Protein AF-A0AAW4YDB4-F1 (afdb_monomer_lite)

Radius of gyration: 16.32 Å; chains: 1; bounding box: 36×31×40 Å

InterPro domains:
  IPR029055 Nucleophile aminohydrolases, N-terminal [SSF56235] (2-98)
  IPR051792 Gamma-glutamyltransferase, bacteria [PTHR43199] (1-100)

Structure (mmCIF, N/CA/C/O backbone):
data_AF-A0AAW4YDB4-F1
#
_entry.id   AF-A0AAW4YDB4-F1
#
loop_
_atom_site.group_PDB
_atom_site.id
_atom_site.type_symbol
_atom_site.label_atom_id
_atom_site.label_alt_id
_atom_site.label_comp_id
_atom_site.label_asym_id
_atom_site.label_entity_id
_atom_site.label_seq_id
_atom_site.pdbx_PDB_ins_code
_atom_site.Cartn_x
_atom_site.Cartn_y
_atom_site.Cartn_z
_atom_site.occupancy
_atom_site.B_iso_or_equiv
_atom_site.auth_seq_id
_atom_site.auth_comp_id
_atom_site.auth_asym_id
_atom_site.auth_atom_id
_atom_site.pdbx_PDB_model_num
ATOM 1 N N . GLU A 1 1 ? -9.468 -8.829 -8.697 1.00 85.88 1 GLU A N 1
ATOM 2 C CA . GLU A 1 1 ? -8.958 -9.645 -9.817 1.00 85.88 1 GLU A CA 1
ATOM 3 C C . GLU A 1 1 ? -7.585 -9.147 -10.251 1.00 85.88 1 GLU A C 1
ATOM 5 O O . GLU A 1 1 ? -6.623 -9.786 -9.853 1.00 85.88 1 GLU A O 1
ATOM 10 N N . LEU A 1 2 ? -7.446 -7.945 -10.833 1.00 94.81 2 LEU A N 1
ATOM 11 C CA . LEU A 1 2 ? -6.147 -7.384 -11.279 1.00 94.81 2 LEU A CA 1
ATOM 12 C C . LEU A 1 2 ? -4.981 -7.453 -10.274 1.00 94.81 2 LEU A C 1
ATOM 14 O O . LEU A 1 2 ? -3.857 -7.713 -10.670 1.00 94.81 2 LEU A O 1
ATOM 18 N N . ALA A 1 3 ? -5.204 -7.231 -8.975 1.00 95.75 3 ALA A N 1
ATOM 19 C CA . ALA A 1 3 ? -4.118 -7.332 -7.991 1.00 95.75 3 ALA A CA 1
ATOM 20 C C . ALA A 1 3 ? -3.592 -8.773 -7.815 1.00 95.75 3 ALA A C 1
ATOM 22 O O . ALA A 1 3 ? -2.424 -8.958 -7.496 1.00 95.75 3 ALA A O 1
ATOM 23 N N . ILE A 1 4 ? -4.445 -9.785 -8.004 1.00 96.69 4 ILE A N 1
ATOM 24 C CA . ILE A 1 4 ? -4.101 -11.208 -7.844 1.00 96.69 4 ILE A CA 1
ATOM 25 C C . ILE A 1 4 ? -3.611 -11.791 -9.172 1.00 96.69 4 ILE A C 1
ATOM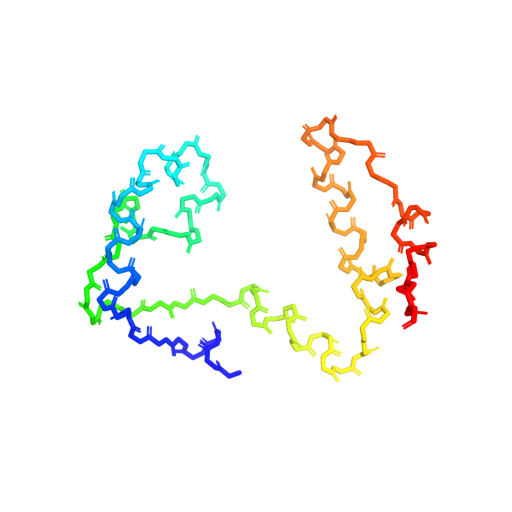 27 O O . ILE A 1 4 ? -2.607 -12.490 -9.198 1.00 96.69 4 ILE A O 1
ATOM 31 N N . GLU A 1 5 ? -4.316 -11.500 -10.262 1.00 96.75 5 GLU A N 1
ATOM 32 C CA . GLU A 1 5 ? -3.979 -11.975 -11.614 1.00 96.75 5 GLU A CA 1
ATOM 33 C C . GLU A 1 5 ? -2.775 -11.227 -12.200 1.00 96.75 5 GLU A C 1
ATOM 35 O O . GLU A 1 5 ? -2.010 -11.756 -13.007 1.00 96.75 5 GLU A O 1
ATOM 40 N N . GLY A 1 6 ? -2.577 -10.003 -11.728 1.00 96.75 6 GLY A N 1
ATOM 41 C CA . GLY A 1 6 ? -1.555 -9.086 -12.175 1.00 96.75 6 GLY A CA 1
ATOM 42 C C . GLY A 1 6 ? -1.963 -8.264 -13.389 1.00 96.75 6 GLY A C 1
ATOM 43 O O . GLY A 1 6 ? -3.048 -8.409 -13.954 1.00 96.75 6 GLY A O 1
ATOM 44 N N . HIS A 1 7 ? -1.083 -7.342 -13.757 1.00 97.06 7 HIS A N 1
ATOM 45 C CA . HIS A 1 7 ? -1.240 -6.498 -14.931 1.00 97.06 7 HIS A CA 1
ATOM 46 C C . HIS A 1 7 ? 0.121 -6.047 -15.458 1.00 97.06 7 HIS A C 1
ATOM 48 O O . HIS A 1 7 ? 1.094 -5.967 -14.707 1.00 97.06 7 HIS A O 1
ATOM 54 N N . ALA A 1 8 ? 0.168 -5.681 -16.737 1.00 97.81 8 ALA A N 1
ATOM 55 C CA . ALA A 1 8 ? 1.341 -5.053 -17.326 1.00 97.81 8 ALA A CA 1
ATOM 56 C C . ALA A 1 8 ? 1.617 -3.682 -16.684 1.00 97.81 8 ALA A C 1
ATOM 58 O O . ALA A 1 8 ? 0.702 -2.894 -16.402 1.00 97.81 8 ALA A O 1
ATOM 59 N N . ALA A 1 9 ? 2.890 -3.386 -16.457 1.00 97.75 9 ALA A N 1
ATOM 60 C CA . ALA A 1 9 ? 3.372 -2.054 -16.153 1.00 97.75 9 ALA A CA 1
ATOM 61 C C . ALA A 1 9 ? 3.218 -1.158 -17.390 1.00 97.75 9 ALA A C 1
ATOM 63 O O . ALA A 1 9 ? 3.580 -1.538 -18.499 1.00 97.75 9 ALA A O 1
ATOM 64 N N . ASN A 1 10 ? 2.687 0.049 -17.198 1.00 97.75 10 ASN A N 1
ATOM 65 C CA . ASN A 1 10 ? 2.601 1.051 -18.258 1.00 97.75 10 ASN A CA 1
ATOM 66 C C . ASN A 1 10 ? 3.737 2.080 -18.139 1.00 97.75 10 ASN A C 1
ATOM 68 O O . ASN A 1 10 ? 4.470 2.109 -17.143 1.00 97.75 10 ASN A O 1
ATOM 72 N N . TRP A 1 11 ? 3.822 2.982 -19.120 1.00 98.12 11 TRP A N 1
ATOM 73 C CA . TRP A 1 11 ? 4.820 4.057 -19.164 1.00 98.12 11 TRP A CA 1
ATOM 74 C C . TRP A 1 11 ? 4.921 4.872 -17.867 1.00 98.12 11 TRP A C 1
ATOM 76 O O . TRP A 1 11 ? 6.003 5.323 -17.482 1.00 98.12 11 TRP A O 1
ATOM 86 N N . ALA A 1 12 ? 3.800 5.082 -17.166 1.00 98.00 12 ALA A N 1
ATOM 87 C CA . ALA A 1 12 ? 3.785 5.856 -15.933 1.00 98.00 12 ALA A CA 1
ATOM 88 C C . ALA A 1 12 ? 4.418 5.056 -14.790 1.00 98.00 12 ALA A C 1
ATOM 90 O O . ALA A 1 12 ? 5.240 5.598 -14.047 1.00 98.00 12 ALA A O 1
ATOM 91 N N . THR A 1 13 ? 4.092 3.767 -14.674 1.00 97.75 13 THR A N 1
ATOM 92 C CA . THR A 1 13 ? 4.706 2.861 -13.698 1.00 97.75 13 THR A CA 1
ATOM 93 C C . THR A 1 13 ? 6.217 2.775 -13.890 1.00 97.75 13 THR A C 1
ATOM 95 O O . THR A 1 13 ? 6.955 2.917 -12.910 1.00 97.75 13 THR A O 1
ATOM 98 N N . GLU A 1 14 ? 6.699 2.634 -15.131 1.00 98.12 14 GLU A N 1
ATOM 99 C CA . GLU A 1 14 ? 8.140 2.680 -15.407 1.00 98.12 14 GLU A CA 1
ATOM 100 C C . GLU A 1 14 ? 8.736 4.020 -14.968 1.00 98.12 14 GLU A C 1
ATOM 102 O O . GLU A 1 14 ? 9.667 4.070 -14.157 1.00 98.12 14 GLU A O 1
ATOM 107 N N . LYS A 1 15 ? 8.168 5.129 -15.457 1.00 98.38 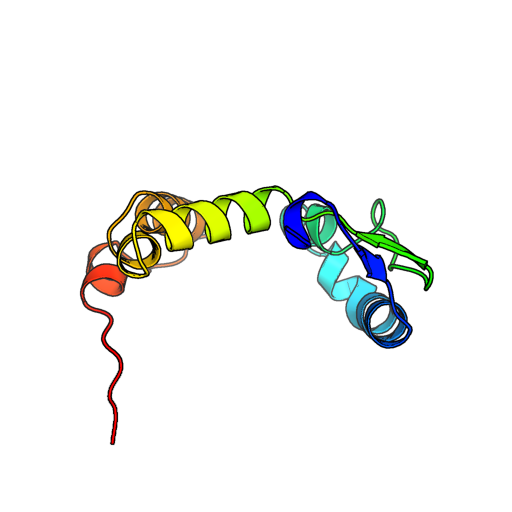15 LYS A N 1
ATOM 108 C CA . LYS A 1 15 ? 8.677 6.473 -15.174 1.00 98.38 15 LYS A CA 1
ATOM 109 C C . LYS A 1 15 ? 8.804 6.728 -13.672 1.00 98.38 15 LYS A C 1
ATOM 111 O O . LYS A 1 15 ? 9.856 7.190 -13.222 1.00 98.38 15 LYS A O 1
ATOM 116 N N . TYR A 1 16 ? 7.758 6.451 -12.895 1.00 97.94 16 TYR A N 1
ATOM 117 C CA . TYR A 1 16 ? 7.739 6.762 -11.466 1.00 97.94 16 TYR A CA 1
ATOM 118 C C . TYR A 1 16 ? 8.544 5.770 -10.628 1.00 97.94 16 TYR A C 1
ATOM 120 O O . TYR A 1 16 ? 9.226 6.206 -9.699 1.00 97.94 16 TYR A O 1
ATOM 128 N N . SER A 1 17 ? 8.539 4.474 -10.955 1.00 97.50 17 SER A N 1
ATOM 129 C CA . SER A 1 17 ? 9.379 3.501 -10.241 1.00 97.50 17 SER A CA 1
ATOM 130 C C . SER A 1 17 ? 10.869 3.781 -10.457 1.00 97.50 17 SER A C 1
ATOM 132 O O . SER A 1 17 ? 11.640 3.718 -9.500 1.00 97.50 17 SER A O 1
ATOM 134 N N . ARG A 1 18 ? 11.266 4.216 -11.665 1.00 98.25 18 ARG A N 1
ATOM 135 C CA . ARG A 1 18 ? 12.635 4.660 -11.964 1.00 98.25 18 ARG A CA 1
ATOM 136 C C . ARG A 1 18 ? 13.004 5.930 -11.204 1.00 98.25 18 ARG A C 1
ATOM 138 O O . ARG A 1 18 ? 14.045 5.979 -10.556 1.00 98.25 18 ARG A O 1
ATOM 145 N N . GLN A 1 19 ? 12.151 6.956 -11.244 1.00 98.38 19 GLN A N 1
ATOM 146 C CA . GLN A 1 19 ? 12.403 8.225 -10.546 1.00 98.38 19 GLN A CA 1
ATOM 147 C C . GLN A 1 19 ? 12.489 8.062 -9.024 1.00 98.38 19 GLN A C 1
ATOM 149 O O . GLN A 1 19 ? 13.272 8.747 -8.373 1.00 98.38 19 GLN A O 1
ATOM 154 N N . GLN A 1 20 ? 11.683 7.168 -8.450 1.00 97.62 20 GLN A N 1
ATOM 155 C CA . GLN A 1 20 ? 11.609 6.942 -7.006 1.00 97.62 20 GLN A CA 1
ATOM 156 C C . GLN A 1 20 ? 12.482 5.775 -6.538 1.00 97.62 20 GLN A C 1
ATOM 158 O O . GLN A 1 20 ? 12.414 5.416 -5.363 1.00 97.62 20 GLN A O 1
ATOM 163 N N . HIS A 1 21 ? 13.304 5.196 -7.417 1.00 97.81 21 HIS A N 1
ATOM 164 C CA . HIS A 1 21 ? 13.980 3.926 -7.174 1.00 97.81 21 HIS A CA 1
ATOM 165 C C . HIS A 1 21 ? 14.770 3.908 -5.861 1.00 97.81 21 HIS A C 1
ATOM 167 O O . HIS A 1 21 ? 14.539 3.045 -5.021 1.00 97.81 21 HIS A O 1
ATOM 173 N N . ALA A 1 22 ? 15.598 4.931 -5.621 1.00 97.38 22 ALA A N 1
ATOM 174 C CA . ALA A 1 22 ? 16.381 5.060 -4.389 1.00 97.38 22 ALA A CA 1
ATOM 175 C C . ALA A 1 22 ? 15.519 5.119 -3.111 1.00 97.38 22 ALA A C 1
ATOM 177 O O . ALA A 1 22 ? 15.947 4.684 -2.045 1.00 97.38 22 ALA A O 1
ATOM 178 N N . ARG A 1 23 ? 14.296 5.659 -3.196 1.00 97.12 23 ARG A N 1
ATOM 179 C CA . ARG A 1 23 ? 13.351 5.688 -2.071 1.00 97.12 23 ARG A CA 1
ATOM 180 C C . ARG A 1 23 ? 12.667 4.336 -1.890 1.00 97.12 23 ARG A C 1
ATOM 182 O O . ARG A 1 23 ? 12.486 3.904 -0.756 1.00 97.12 23 ARG A O 1
ATOM 189 N N . LEU A 1 24 ? 12.290 3.686 -2.991 1.00 97.19 24 LEU A N 1
ATOM 190 C CA . LEU A 1 24 ? 11.601 2.395 -2.981 1.00 97.19 24 LEU A CA 1
ATOM 191 C C . LEU A 1 24 ? 12.505 1.255 -2.495 1.00 97.19 24 LEU A C 1
ATOM 193 O O . LEU A 1 24 ? 12.015 0.350 -1.830 1.00 97.19 24 LEU A O 1
ATOM 197 N N . THR A 1 25 ? 13.815 1.325 -2.746 1.00 97.38 25 THR A N 1
ATOM 198 C CA . THR A 1 25 ? 14.794 0.322 -2.288 1.00 97.38 25 THR A CA 1
ATOM 199 C C . THR A 1 25 ? 15.342 0.577 -0.884 1.00 97.38 25 THR A C 1
ATOM 201 O O . THR A 1 25 ? 16.102 -0.235 -0.364 1.00 97.38 25 THR A O 1
ATOM 204 N N . LYS A 1 26 ? 14.938 1.675 -0.228 1.00 96.69 26 LYS A N 1
ATOM 205 C CA . LYS A 1 26 ? 15.415 2.033 1.117 1.00 96.69 26 LYS A CA 1
ATOM 206 C C . LYS A 1 26 ? 15.017 1.010 2.187 1.00 96.69 26 LYS A C 1
ATOM 208 O O . LYS A 1 26 ? 15.771 0.799 3.134 1.00 96.69 26 LYS A O 1
ATOM 213 N N . TYR A 1 27 ? 13.834 0.410 2.062 1.00 94.56 27 TYR A N 1
ATOM 214 C CA . TYR A 1 27 ? 13.299 -0.560 3.017 1.00 94.56 27 TYR A CA 1
ATOM 215 C C . TYR A 1 27 ? 12.937 -1.857 2.296 1.00 94.56 27 TYR A C 1
ATOM 217 O O . TYR A 1 27 ? 12.297 -1.816 1.246 1.00 94.56 27 TYR A O 1
ATOM 225 N N . HIS A 1 28 ? 13.301 -2.999 2.885 1.00 94.06 28 HIS A N 1
ATOM 226 C CA . HIS A 1 28 ? 13.093 -4.320 2.283 1.00 94.06 28 HIS A CA 1
ATOM 227 C C . HIS A 1 28 ? 11.623 -4.582 1.919 1.00 94.06 28 HIS A C 1
ATOM 229 O O . HIS A 1 28 ? 11.333 -4.956 0.786 1.00 94.06 28 HIS A O 1
ATOM 235 N N . GLU A 1 29 ? 10.694 -4.309 2.842 1.00 93.25 29 GLU A N 1
ATOM 236 C CA . GLU A 1 29 ? 9.258 -4.528 2.611 1.00 93.25 29 GLU A CA 1
ATOM 237 C C . GLU A 1 29 ? 8.704 -3.651 1.478 1.00 93.25 29 GLU A C 1
ATOM 239 O O . GLU A 1 29 ? 7.871 -4.100 0.694 1.00 93.25 29 GLU A O 1
ATOM 244 N N . THR A 1 30 ? 9.196 -2.415 1.333 1.00 95.00 30 THR A N 1
ATOM 245 C CA . THR A 1 30 ? 8.822 -1.548 0.205 1.00 95.00 30 THR A CA 1
ATOM 246 C C . THR A 1 30 ? 9.390 -2.082 -1.107 1.00 95.00 30 THR A C 1
ATOM 248 O O . THR A 1 30 ? 8.660 -2.176 -2.093 1.00 95.00 30 THR A O 1
ATOM 251 N N . ALA A 1 31 ? 10.670 -2.463 -1.123 1.00 96.69 31 ALA A N 1
ATOM 252 C CA . ALA A 1 31 ? 11.333 -2.963 -2.320 1.00 96.69 31 ALA A CA 1
ATOM 253 C C . ALA A 1 31 ? 10.634 -4.220 -2.850 1.00 96.69 31 ALA A C 1
ATOM 255 O O . ALA A 1 31 ? 10.303 -4.293 -4.030 1.00 96.69 31 ALA A O 1
ATOM 256 N N . LYS A 1 32 ? 10.313 -5.160 -1.957 1.00 95.31 32 LYS A N 1
ATOM 257 C CA . LYS A 1 32 ? 9.621 -6.413 -2.277 1.00 95.31 32 LYS A CA 1
ATOM 258 C C . LYS A 1 32 ? 8.310 -6.216 -3.047 1.00 95.31 32 LYS A C 1
ATOM 260 O O . LYS A 1 32 ? 7.956 -7.066 -3.853 1.00 95.31 32 LYS A O 1
ATOM 265 N N . VAL A 1 33 ? 7.586 -5.126 -2.787 1.00 94.56 33 VAL A N 1
ATOM 266 C CA . VAL A 1 33 ? 6.276 -4.858 -3.407 1.00 94.56 33 VAL A CA 1
ATOM 267 C C . VAL A 1 33 ? 6.390 -3.950 -4.633 1.00 94.56 33 VAL A C 1
ATOM 269 O O . VAL A 1 33 ? 5.664 -4.132 -5.605 1.00 94.56 33 VAL A O 1
ATOM 272 N N . PHE A 1 34 ? 7.282 -2.958 -4.600 1.00 95.62 34 PHE A N 1
ATOM 273 C CA . PHE A 1 34 ? 7.313 -1.878 -5.594 1.00 95.62 34 PHE A CA 1
ATOM 274 C C . PHE A 1 34 ? 8.497 -1.939 -6.565 1.00 95.62 34 PHE A C 1
ATOM 276 O O . PHE A 1 34 ? 8.722 -0.978 -7.304 1.00 95.62 34 PHE A O 1
ATOM 283 N N . THR A 1 35 ? 9.246 -3.040 -6.585 1.00 96.56 35 THR A N 1
ATOM 284 C CA . THR A 1 35 ? 10.375 -3.251 -7.501 1.00 96.56 35 THR A CA 1
ATOM 285 C C . THR A 1 35 ? 10.315 -4.630 -8.145 1.00 96.56 35 THR A C 1
ATOM 287 O O . THR A 1 35 ? 9.759 -5.566 -7.574 1.00 96.56 35 THR A O 1
ATOM 290 N N . ASN A 1 36 ? 10.938 -4.751 -9.312 1.00 95.56 36 ASN A N 1
ATOM 291 C CA . ASN A 1 36 ? 11.219 -6.018 -9.965 1.00 95.56 36 ASN A CA 1
ATOM 292 C C . ASN A 1 36 ? 12.588 -6.518 -9.482 1.00 95.56 36 ASN A C 1
ATOM 294 O O . ASN A 1 36 ? 13.613 -6.089 -10.002 1.00 95.56 36 ASN A O 1
ATOM 298 N N . GLU A 1 37 ? 12.630 -7.319 -8.415 1.00 93.06 37 GLU A N 1
ATOM 299 C CA . GLU A 1 37 ? 13.889 -7.825 -7.834 1.00 93.06 37 GLU A CA 1
ATOM 300 C C . GLU A 1 37 ? 14.917 -6.712 -7.515 1.00 93.06 37 GLU A C 1
ATOM 302 O O . GLU A 1 37 ? 16.097 -6.787 -7.861 1.00 93.06 37 GLU A O 1
ATOM 307 N N . ASN A 1 38 ? 14.475 -5.644 -6.840 1.00 95.56 38 ASN A N 1
ATOM 308 C CA . ASN A 1 38 ? 15.258 -4.425 -6.584 1.00 95.56 38 ASN A CA 1
ATOM 309 C C . ASN A 1 38 ? 15.642 -3.629 -7.840 1.00 95.56 38 ASN A C 1
ATOM 311 O O . ASN A 1 38 ? 16.517 -2.772 -7.755 1.00 95.56 38 ASN A O 1
ATOM 315 N N . GLN A 1 39 ? 15.000 -3.858 -8.984 1.00 97.19 39 GLN A N 1
ATOM 316 C CA . GLN A 1 39 ? 15.049 -2.986 -10.161 1.00 97.19 39 GLN A CA 1
ATOM 317 C C . GLN A 1 39 ? 13.739 -2.207 -10.307 1.00 97.19 39 GLN A C 1
ATOM 319 O O . GLN A 1 39 ? 12.691 -2.597 -9.797 1.00 97.19 39 GLN A O 1
ATOM 324 N N . TYR A 1 40 ? 13.778 -1.068 -10.992 1.00 97.50 40 TYR A N 1
ATOM 325 C CA . TYR A 1 40 ? 12.539 -0.386 -11.367 1.00 97.50 40 TYR A CA 1
ATOM 326 C C . TYR A 1 40 ? 11.761 -1.218 -12.401 1.00 97.50 40 TYR A C 1
ATOM 328 O O . TYR A 1 40 ? 12.353 -2.016 -13.129 1.00 97.50 40 TYR A O 1
ATOM 336 N N . TRP A 1 41 ? 10.445 -1.024 -12.457 1.00 98.00 41 TRP A N 1
ATOM 337 C CA . TRP A 1 41 ? 9.586 -1.683 -13.441 1.00 98.00 41 TRP A CA 1
ATOM 338 C C . TRP A 1 41 ? 9.852 -1.124 -14.832 1.00 98.00 41 TRP A C 1
ATOM 340 O O . TRP A 1 41 ? 9.974 0.089 -14.982 1.00 98.00 41 TRP A O 1
ATOM 350 N N . ARG A 1 42 ? 9.895 -1.977 -15.847 1.00 98.12 42 ARG A N 1
ATOM 351 C CA . ARG A 1 42 ? 9.862 -1.561 -17.253 1.00 98.12 42 ARG A CA 1
ATOM 352 C C . ARG A 1 42 ? 8.452 -1.692 -17.801 1.00 98.12 42 ARG A C 1
ATOM 354 O O . ARG A 1 42 ? 7.660 -2.454 -17.255 1.00 98.12 42 ARG A O 1
ATOM 361 N N . GLU A 1 43 ? 8.130 -0.947 -18.853 1.00 98.00 43 GLU A N 1
ATOM 362 C CA . GLU A 1 43 ? 6.895 -1.195 -19.603 1.00 98.00 43 GLU A CA 1
ATOM 363 C C . GLU A 1 43 ? 6.775 -2.680 -19.979 1.00 98.00 43 GLU A C 1
ATOM 365 O O . GLU A 1 43 ? 7.773 -3.344 -20.256 1.00 98.00 43 GLU A O 1
ATOM 370 N N . ASP A 1 44 ? 5.547 -3.193 -19.918 1.00 97.94 44 ASP A N 1
ATOM 371 C CA . ASP A 1 44 ? 5.177 -4.596 -20.136 1.00 97.94 44 ASP A CA 1
ATOM 372 C C . ASP A 1 44 ? 5.667 -5.612 -19.083 1.00 97.94 44 ASP A C 1
ATOM 374 O O . ASP A 1 44 ? 5.239 -6.769 -19.127 1.00 97.94 44 ASP A O 1
ATOM 378 N N . ASP A 1 45 ? 6.457 -5.208 -18.076 1.00 97.88 45 ASP A N 1
ATOM 379 C CA . ASP A 1 45 ? 6.718 -6.069 -16.912 1.00 97.88 45 ASP A CA 1
ATOM 380 C C . ASP A 1 45 ? 5.392 -6.449 -16.224 1.00 97.88 45 ASP A C 1
ATOM 382 O O . ASP A 1 45 ? 4.492 -5.619 -16.066 1.00 97.88 45 ASP A O 1
ATOM 386 N N . TRP A 1 46 ? 5.269 -7.698 -15.765 1.00 97.44 46 TRP A N 1
ATOM 387 C CA . TRP A 1 46 ? 4.047 -8.183 -15.120 1.00 97.44 46 TRP A CA 1
ATOM 388 C C . TRP A 1 46 ? 4.073 -7.957 -13.605 1.00 97.44 46 TRP A C 1
ATOM 390 O O . TRP A 1 46 ? 4.916 -8.505 -12.895 1.00 97.44 46 TRP A O 1
ATOM 400 N N . ILE A 1 47 ? 3.120 -7.177 -13.096 1.00 97.62 47 ILE A N 1
ATOM 401 C CA . ILE A 1 47 ? 3.027 -6.804 -11.681 1.00 97.62 47 ILE A CA 1
ATOM 402 C C . ILE A 1 47 ? 1.931 -7.618 -11.008 1.00 97.62 47 ILE A C 1
ATOM 404 O O . ILE A 1 47 ? 0.779 -7.545 -11.421 1.00 97.62 47 ILE A O 1
ATOM 408 N N . VAL A 1 48 ? 2.265 -8.315 -9.919 1.00 96.94 48 VAL A N 1
ATOM 409 C CA . VAL A 1 48 ? 1.316 -9.065 -9.079 1.00 96.94 48 VAL A CA 1
ATOM 410 C C . VAL A 1 48 ? 1.390 -8.563 -7.637 1.00 96.94 48 VAL A C 1
ATOM 412 O O . VAL A 1 48 ? 2.470 -8.412 -7.072 1.00 96.94 48 VAL A O 1
ATOM 415 N N . GLN A 1 49 ? 0.235 -8.318 -7.019 1.00 96.69 49 GLN A N 1
ATOM 416 C CA . GLN A 1 49 ? 0.095 -7.768 -5.666 1.00 96.69 49 GLN A CA 1
ATOM 417 C C . GLN A 1 49 ? -0.855 -8.630 -4.821 1.00 96.69 49 GLN A C 1
ATOM 419 O O . GLN A 1 49 ? -1.887 -8.166 -4.331 1.00 96.69 49 GLN A O 1
ATOM 424 N N . THR A 1 50 ? -0.506 -9.903 -4.633 1.00 96.00 50 THR A N 1
ATOM 425 C CA . THR A 1 50 ? -1.368 -10.904 -3.982 1.00 96.00 50 THR A CA 1
ATOM 426 C C . THR A 1 50 ? -1.858 -10.484 -2.593 1.00 96.00 50 THR A C 1
ATOM 428 O O . THR A 1 50 ? -3.034 -10.666 -2.284 1.00 96.00 50 THR A O 1
ATOM 431 N N . GLU A 1 51 ? -1.005 -9.879 -1.761 1.00 95.06 51 GLU A N 1
ATOM 432 C CA . GLU A 1 51 ? -1.385 -9.446 -0.404 1.00 95.06 51 GLU A CA 1
ATOM 433 C C . GLU A 1 51 ? -2.392 -8.281 -0.418 1.00 95.06 51 GLU A C 1
ATOM 435 O O . GLU A 1 51 ? -3.355 -8.270 0.357 1.00 95.06 51 GLU A O 1
ATOM 440 N N . LEU A 1 52 ? -2.246 -7.343 -1.362 1.00 96.81 52 LEU A N 1
ATOM 441 C CA . LEU A 1 52 ? -3.250 -6.303 -1.596 1.00 96.81 52 LEU A CA 1
ATOM 442 C C . LEU A 1 52 ? -4.551 -6.922 -2.118 1.00 96.81 52 LEU A C 1
ATOM 444 O O . LEU A 1 52 ? -5.633 -6.559 -1.665 1.00 96.81 52 LEU A O 1
ATOM 448 N N . GLY A 1 53 ? -4.451 -7.894 -3.025 1.00 97.44 53 GLY A N 1
ATOM 449 C CA . GLY A 1 53 ? -5.589 -8.650 -3.536 1.00 97.44 53 GLY A CA 1
ATOM 450 C C . GLY A 1 53 ? -6.406 -9.322 -2.430 1.00 97.44 53 GLY A C 1
ATOM 451 O O . GLY A 1 53 ? -7.621 -9.137 -2.377 1.00 97.44 53 GLY A O 1
ATOM 452 N N . LYS A 1 54 ? -5.742 -10.024 -1.503 1.00 95.81 54 LYS A N 1
ATOM 453 C CA . LYS A 1 54 ? -6.371 -10.616 -0.308 1.00 95.81 54 LYS A CA 1
ATOM 454 C C . LYS A 1 54 ? -7.029 -9.556 0.574 1.00 95.81 54 LYS A C 1
ATOM 456 O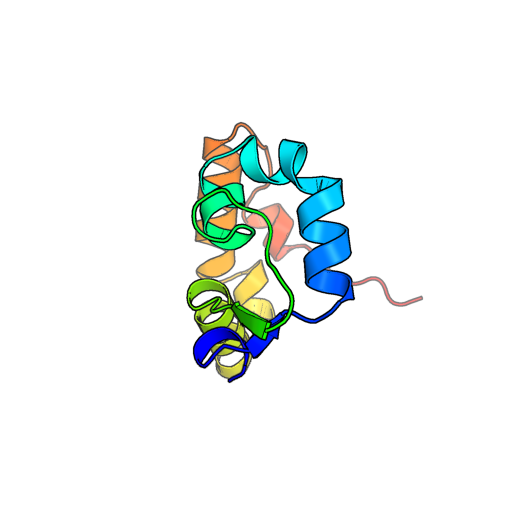 O . LYS A 1 54 ? -8.159 -9.739 1.015 1.00 95.81 54 LYS A O 1
ATOM 461 N N . THR A 1 55 ? -6.350 -8.429 0.795 1.00 96.38 55 THR A N 1
ATOM 462 C CA . THR A 1 55 ? -6.901 -7.306 1.571 1.00 96.38 55 THR A CA 1
ATOM 463 C C . THR A 1 55 ? -8.193 -6.788 0.938 1.00 96.38 55 THR A C 1
ATOM 465 O O . THR A 1 55 ? -9.211 -6.678 1.616 1.00 96.38 55 THR A O 1
ATOM 468 N N . LEU A 1 56 ? -8.197 -6.537 -0.374 1.00 96.75 56 LEU A N 1
ATOM 469 C CA . LEU A 1 56 ? -9.385 -6.091 -1.107 1.00 96.75 56 LEU A CA 1
ATOM 470 C C . LEU A 1 56 ? -10.509 -7.136 -1.084 1.00 96.75 56 LEU A C 1
ATOM 472 O O . LEU A 1 56 ? -11.679 -6.771 -0.989 1.00 96.75 56 LEU A O 1
ATOM 476 N N . GLN A 1 57 ? -10.169 -8.426 -1.130 1.00 96.06 57 GLN A N 1
ATOM 477 C CA . GLN A 1 57 ? -11.143 -9.508 -1.009 1.00 96.06 57 GLN A CA 1
ATOM 478 C C . GLN A 1 57 ? -11.826 -9.510 0.366 1.00 96.06 57 GLN A C 1
ATOM 480 O O . GLN A 1 57 ? -13.052 -9.579 0.425 1.00 96.06 57 GLN A O 1
ATOM 485 N N . ILE A 1 58 ? -11.062 -9.356 1.453 1.00 95.62 58 ILE A N 1
ATOM 486 C CA . ILE A 1 58 ? -11.614 -9.237 2.812 1.00 95.62 58 ILE A CA 1
ATOM 487 C C . ILE A 1 58 ? -12.578 -8.050 2.890 1.00 95.62 58 ILE A C 1
ATOM 489 O O . ILE A 1 58 ? -13.685 -8.191 3.403 1.00 95.62 58 ILE A O 1
ATOM 493 N N . LEU A 1 59 ? -12.198 -6.892 2.342 1.00 95.69 59 LEU A N 1
ATOM 494 C CA . LEU A 1 59 ? -13.061 -5.705 2.343 1.00 95.69 59 LEU A CA 1
ATOM 495 C C . LEU A 1 59 ? -14.339 -5.910 1.528 1.00 95.69 59 LEU A C 1
ATOM 497 O O . LEU A 1 59 ? -15.401 -5.442 1.932 1.00 95.69 59 LEU A O 1
ATOM 501 N N . ARG A 1 60 ? -14.258 -6.630 0.405 1.00 95.69 60 ARG A N 1
ATOM 502 C CA . ARG A 1 60 ? -15.431 -6.996 -0.395 1.00 95.69 60 ARG A CA 1
ATOM 503 C C . ARG A 1 60 ? -16.392 -7.894 0.389 1.00 95.69 60 ARG A C 1
ATOM 505 O O . ARG A 1 60 ? -17.598 -7.719 0.281 1.00 95.69 60 ARG A O 1
ATOM 512 N N . GLU A 1 61 ? -15.868 -8.857 1.141 1.00 95.88 61 GLU A N 1
ATOM 513 C CA . GLU A 1 61 ? -16.666 -9.879 1.832 1.00 95.88 61 GLU A CA 1
ATOM 514 C C . GLU A 1 61 ? -17.212 -9.407 3.187 1.00 95.88 61 GLU A C 1
ATOM 516 O O . GLU A 1 61 ? -18.312 -9.791 3.574 1.00 95.88 61 GLU A O 1
ATOM 521 N N . GLN A 1 62 ? -16.465 -8.564 3.902 1.00 95.06 62 GLN A N 1
ATOM 522 C CA . GLN A 1 62 ? -16.766 -8.155 5.281 1.00 95.06 62 GLN A CA 1
ATOM 523 C C . GLN A 1 62 ? -17.115 -6.660 5.412 1.00 95.06 62 GLN A C 1
ATOM 525 O O . GLN A 1 62 ? -17.473 -6.192 6.494 1.00 95.06 62 GLN A O 1
ATOM 530 N N . GLY A 1 63 ? -17.019 -5.899 4.318 1.00 94.25 63 GLY A N 1
ATOM 531 C CA . GLY A 1 63 ? -17.221 -4.453 4.292 1.00 94.25 63 GLY A CA 1
ATOM 532 C C . GLY A 1 63 ? -16.027 -3.651 4.824 1.00 94.25 63 GLY A C 1
ATOM 533 O O . GLY A 1 63 ? -15.069 -4.183 5.387 1.00 94.25 63 GLY A O 1
ATOM 534 N N . PHE A 1 64 ? -16.095 -2.324 4.680 1.00 92.56 64 PHE A N 1
ATOM 535 C CA . PHE A 1 64 ? -14.996 -1.416 5.044 1.00 92.56 64 PHE A CA 1
ATOM 536 C C . PHE A 1 64 ? -14.629 -1.440 6.533 1.00 92.56 64 PHE A C 1
ATOM 538 O O . PHE A 1 64 ? -13.473 -1.207 6.883 1.00 92.56 64 PHE A O 1
ATOM 545 N N . ASN A 1 65 ? -15.569 -1.799 7.413 1.00 93.88 65 ASN A N 1
ATOM 546 C CA . ASN A 1 65 ? -15.299 -1.949 8.845 1.00 93.88 65 ASN A CA 1
ATOM 547 C C . ASN A 1 65 ? -14.226 -3.008 9.141 1.00 93.88 65 ASN A C 1
ATOM 549 O O . ASN A 1 65 ? -13.553 -2.903 10.165 1.00 93.88 65 ASN A O 1
ATOM 553 N N . ALA A 1 66 ? -14.006 -3.985 8.254 1.00 94.81 66 ALA A N 1
ATOM 554 C CA . ALA A 1 66 ? -12.937 -4.966 8.422 1.00 94.81 66 ALA A CA 1
ATOM 555 C C . ALA A 1 66 ? -11.535 -4.328 8.414 1.00 94.81 66 ALA A C 1
ATOM 557 O O . ALA A 1 66 ? -10.640 -4.830 9.095 1.00 94.81 66 ALA A O 1
ATOM 558 N N . PHE A 1 67 ? -11.355 -3.192 7.725 1.00 95.88 67 PHE A N 1
ATOM 559 C CA . PHE A 1 67 ? -10.106 -2.426 7.751 1.00 95.88 67 PHE A CA 1
ATOM 560 C C . PHE A 1 67 ? -9.842 -1.793 9.122 1.00 95.88 67 PHE A C 1
ATOM 562 O O . PHE A 1 67 ? -8.727 -1.853 9.627 1.00 95.88 67 PHE A O 1
ATOM 569 N N . TYR A 1 68 ? -10.877 -1.198 9.720 1.00 96.44 68 TYR A N 1
ATOM 570 C CA . TYR A 1 68 ? -10.761 -0.351 10.913 1.00 96.44 68 TYR A CA 1
ATOM 571 C C . TYR A 1 68 ? -10.961 -1.105 12.231 1.00 96.44 68 TYR A C 1
ATOM 573 O O . TYR A 1 68 ? -10.436 -0.700 13.263 1.00 96.44 68 TYR A O 1
ATOM 581 N N . LYS A 1 69 ? -11.725 -2.202 12.207 1.00 95.38 69 LYS A N 1
ATOM 582 C CA . LYS A 1 69 ? -12.153 -2.943 13.407 1.00 95.38 69 LYS A CA 1
ATOM 583 C C . LYS A 1 69 ? -11.837 -4.441 13.342 1.00 95.38 69 LYS A C 1
ATOM 585 O O . LYS A 1 69 ? -11.968 -5.135 14.347 1.00 95.38 69 LYS A O 1
ATOM 590 N N . GLY A 1 70 ? -11.447 -4.947 12.171 1.00 92.56 70 GLY A N 1
ATOM 591 C CA . GLY A 1 70 ? -11.194 -6.367 11.925 1.00 92.56 70 GLY A CA 1
ATOM 592 C C . GLY A 1 70 ? -9.730 -6.778 12.081 1.00 92.56 70 GLY A C 1
ATOM 593 O O . GLY A 1 70 ? -8.912 -6.096 12.700 1.00 92.56 70 GLY A O 1
ATOM 594 N N . ASP A 1 71 ? -9.381 -7.918 11.488 1.00 94.00 71 ASP A N 1
ATOM 595 C CA . ASP A 1 71 ? -8.023 -8.466 11.580 1.00 94.00 71 ASP A CA 1
ATOM 596 C C . ASP A 1 71 ? -6.986 -7.642 10.808 1.00 94.00 71 ASP A C 1
ATOM 598 O O . ASP A 1 71 ? -5.817 -7.627 11.195 1.00 94.00 71 ASP A O 1
ATOM 602 N N . ILE A 1 72 ? -7.407 -6.892 9.783 1.00 96.69 72 ILE A N 1
ATOM 603 C CA . ILE A 1 72 ? -6.542 -5.927 9.089 1.00 96.69 72 ILE A CA 1
ATOM 604 C C . ILE A 1 72 ? -6.083 -4.837 10.070 1.00 96.69 72 ILE A C 1
ATOM 606 O O . ILE A 1 72 ? -4.893 -4.530 10.122 1.00 96.69 72 ILE A O 1
ATOM 610 N N . ALA A 1 73 ? -6.987 -4.320 10.912 1.00 97.12 73 ALA A N 1
ATOM 611 C CA . ALA A 1 73 ? -6.658 -3.314 11.925 1.00 97.12 73 ALA A CA 1
ATOM 612 C C . ALA A 1 73 ? -5.602 -3.831 12.911 1.00 97.12 73 ALA A C 1
ATOM 614 O O . ALA A 1 73 ? -4.631 -3.139 13.218 1.00 97.12 73 ALA A O 1
ATOM 615 N N . LYS A 1 74 ? -5.756 -5.080 13.374 1.00 97.25 74 LYS A N 1
ATOM 616 C CA . LYS A 1 74 ? -4.801 -5.730 14.287 1.00 97.25 74 LYS A CA 1
ATOM 617 C C . LYS A 1 74 ? -3.426 -5.878 13.646 1.00 97.25 74 LYS A C 1
ATOM 619 O O . LYS A 1 74 ? -2.429 -5.521 14.269 1.00 97.25 74 LYS A O 1
ATOM 624 N N . GLN A 1 75 ? -3.368 -6.370 12.409 1.00 96.50 75 GLN A N 1
ATOM 625 C CA . GLN A 1 75 ? -2.109 -6.515 11.676 1.00 96.50 75 GLN A CA 1
ATOM 626 C C . GLN A 1 75 ? -1.421 -5.161 11.471 1.00 96.50 75 GLN A C 1
ATOM 628 O O . GLN A 1 75 ? -0.229 -5.037 11.750 1.00 96.50 75 GLN A O 1
ATOM 633 N N . LEU A 1 76 ? -2.178 -4.133 11.076 1.00 96.69 76 LEU A N 1
ATOM 634 C CA . LEU A 1 76 ? -1.662 -2.780 10.888 1.00 96.69 76 LEU A CA 1
ATOM 635 C C . LEU A 1 76 ? -1.081 -2.216 12.187 1.00 96.69 76 LEU A C 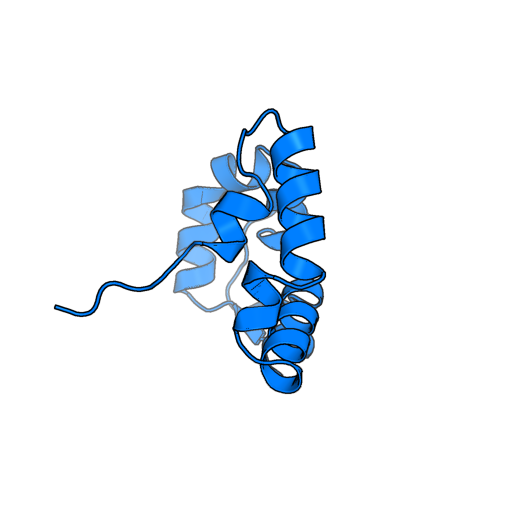1
ATOM 637 O O . LEU A 1 76 ? 0.072 -1.791 12.202 1.00 96.69 76 LEU A O 1
ATOM 641 N N . VAL A 1 77 ? -1.843 -2.247 13.286 1.00 97.81 77 VAL A N 1
ATOM 642 C CA . VAL A 1 77 ? -1.391 -1.730 14.590 1.00 97.81 77 VAL A CA 1
ATOM 643 C C . VAL A 1 77 ? -0.147 -2.467 15.075 1.00 97.81 77 VAL A C 1
ATOM 645 O O . VAL A 1 77 ? 0.778 -1.831 15.577 1.00 97.81 77 VAL A O 1
ATOM 648 N N . ASN A 1 78 ? -0.084 -3.788 14.893 1.00 97.88 78 ASN A N 1
ATOM 649 C CA . ASN A 1 78 ? 1.084 -4.576 15.279 1.00 97.88 78 ASN A CA 1
ATOM 650 C C . ASN A 1 78 ? 2.341 -4.141 14.514 1.00 97.88 78 ASN A C 1
ATOM 652 O O . ASN A 1 78 ? 3.377 -3.914 15.137 1.00 97.88 78 ASN A O 1
ATOM 656 N N . VAL A 1 79 ? 2.249 -3.972 13.190 1.00 96.06 79 VAL A N 1
ATOM 657 C CA . VAL A 1 79 ? 3.382 -3.517 12.366 1.00 96.06 79 VAL A CA 1
ATOM 658 C C . VAL A 1 79 ? 3.775 -2.084 12.722 1.00 96.06 79 VAL A C 1
ATOM 660 O O . VAL A 1 79 ? 4.951 -1.813 12.952 1.00 96.06 79 VAL A O 1
ATOM 663 N N . VAL A 1 80 ? 2.807 -1.169 12.836 1.00 96.75 80 VAL A N 1
ATOM 664 C CA . VAL A 1 80 ? 3.077 0.236 13.182 1.00 96.75 80 VAL A CA 1
ATOM 665 C C . VAL A 1 80 ? 3.783 0.339 14.532 1.00 96.75 80 VAL A C 1
ATOM 667 O O . VAL A 1 80 ? 4.800 1.025 14.627 1.00 96.75 80 VAL A O 1
ATOM 670 N N . LYS A 1 81 ? 3.305 -0.378 15.556 1.00 97.38 81 LYS A N 1
ATOM 671 C CA . LYS A 1 81 ? 3.948 -0.411 16.877 1.00 97.38 81 LYS A CA 1
ATOM 672 C C . LYS A 1 81 ? 5.344 -1.026 16.830 1.00 97.38 81 LYS A C 1
ATOM 674 O O . LYS A 1 81 ? 6.255 -0.485 17.450 1.00 97.38 81 LYS A O 1
ATOM 679 N N . ALA A 1 82 ? 5.538 -2.108 16.074 1.00 96.69 82 ALA A N 1
ATOM 680 C CA . ALA A 1 82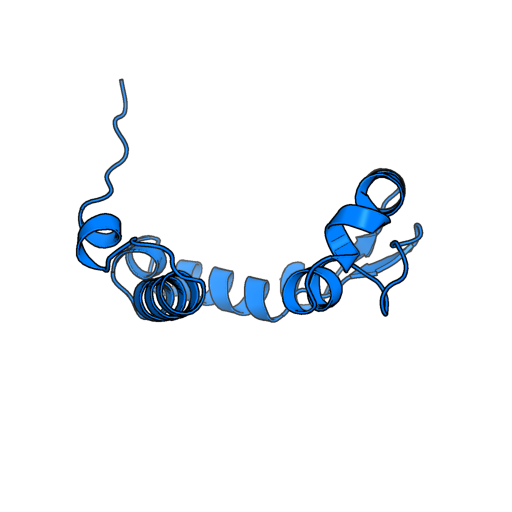 ? 6.856 -2.721 15.896 1.00 96.69 82 ALA A CA 1
ATOM 681 C C . ALA A 1 82 ? 7.863 -1.761 15.233 1.00 96.69 82 ALA A C 1
ATOM 683 O O . ALA A 1 82 ? 9.052 -1.806 15.537 1.00 96.69 82 ALA A O 1
ATOM 684 N N . CYS A 1 83 ? 7.388 -0.851 14.379 1.00 95.19 83 CYS A N 1
ATOM 685 C CA . CYS A 1 83 ? 8.189 0.214 13.774 1.00 95.19 83 CYS A CA 1
ATOM 686 C C . CYS A 1 83 ? 8.307 1.486 14.642 1.00 95.19 83 CYS A C 1
ATOM 688 O O . CYS A 1 83 ? 8.833 2.491 14.165 1.00 95.19 83 CYS A O 1
ATOM 690 N N . GLY A 1 84 ? 7.834 1.470 15.894 1.00 96.75 84 GLY A N 1
ATOM 691 C CA . GLY A 1 84 ? 7.913 2.603 16.826 1.00 96.75 84 GLY A CA 1
ATOM 692 C C . GLY A 1 84 ? 6.808 3.655 16.671 1.00 96.75 84 GLY A C 1
ATOM 693 O O . GLY A 1 84 ? 6.909 4.737 17.245 1.00 96.75 84 GLY A O 1
ATOM 694 N N . GLY A 1 85 ? 5.762 3.366 15.896 1.00 96.94 85 GLY A N 1
ATOM 695 C CA . GLY A 1 85 ? 4.579 4.216 15.782 1.00 96.94 85 GLY A CA 1
ATOM 696 C C . GLY A 1 85 ? 3.598 4.039 16.945 1.00 96.94 85 GLY A C 1
ATOM 697 O O . GLY A 1 85 ? 3.675 3.088 17.721 1.00 96.94 85 GLY A O 1
ATOM 698 N N . THR A 1 86 ? 2.643 4.963 17.051 1.00 97.62 86 THR A N 1
ATOM 699 C CA . THR A 1 86 ? 1.749 5.083 18.218 1.00 97.62 86 THR A CA 1
ATOM 700 C C . THR A 1 86 ? 0.283 4.758 17.941 1.00 97.62 86 THR A C 1
ATOM 702 O O . THR A 1 86 ? -0.499 4.738 18.886 1.00 97.62 86 THR A O 1
ATOM 705 N N . ILE A 1 87 ? -0.094 4.477 16.687 1.00 97.62 87 ILE A N 1
ATOM 706 C CA . ILE A 1 87 ? -1.485 4.169 16.315 1.00 97.62 87 ILE A CA 1
ATOM 707 C C . ILE A 1 87 ? -1.991 2.964 17.118 1.00 97.62 87 ILE A C 1
ATOM 709 O O . ILE A 1 87 ? -1.325 1.927 17.217 1.00 97.62 87 ILE A O 1
ATOM 713 N N . THR A 1 88 ? -3.189 3.096 17.675 1.00 97.75 88 THR A N 1
ATOM 714 C CA . THR A 1 88 ? -3.881 2.055 18.432 1.00 97.75 88 THR A CA 1
ATOM 715 C C . THR A 1 88 ? -5.088 1.502 17.672 1.00 97.75 88 THR A C 1
ATOM 717 O O . THR A 1 88 ? -5.546 2.062 16.678 1.00 97.75 88 THR A O 1
ATOM 720 N N . LEU A 1 89 ? -5.623 0.372 18.148 1.00 97.56 89 LEU A N 1
ATOM 721 C CA . LEU A 1 89 ? -6.884 -0.166 17.625 1.00 97.56 89 LEU A CA 1
ATOM 722 C C . LEU A 1 89 ? -8.059 0.774 17.902 1.00 97.56 89 LEU A C 1
ATOM 724 O O . LEU A 1 89 ? -8.983 0.833 17.101 1.00 97.56 89 LEU A O 1
ATOM 728 N N . GLU A 1 90 ? -8.015 1.501 19.018 1.00 97.56 90 GLU A N 1
ATOM 729 C CA . GLU A 1 90 ? -9.033 2.486 19.372 1.00 97.56 90 GLU A CA 1
ATOM 730 C C . GLU A 1 90 ? -9.021 3.667 18.395 1.00 97.56 90 GLU A C 1
ATOM 732 O O . GLU A 1 90 ? -10.081 4.042 17.899 1.00 97.56 90 GLU A O 1
ATOM 737 N N . ASP A 1 91 ? -7.836 4.168 18.025 1.00 97.06 91 ASP A N 1
ATOM 738 C CA . ASP A 1 91 ? -7.699 5.226 17.012 1.00 97.06 91 ASP A CA 1
ATOM 739 C C . ASP A 1 91 ? -8.329 4.816 15.674 1.00 97.06 91 ASP A C 1
ATOM 741 O O . ASP A 1 91 ? -9.042 5.600 15.050 1.00 97.06 91 ASP A O 1
ATOM 745 N N . LEU A 1 92 ? -8.098 3.572 15.234 1.00 96.88 92 LEU A N 1
ATOM 746 C CA . LEU A 1 92 ? -8.693 3.053 14.001 1.00 96.88 92 LEU A CA 1
ATOM 747 C C . LEU A 1 92 ? -10.205 2.849 14.132 1.00 96.88 92 LEU A C 1
ATOM 749 O O . LEU A 1 92 ? -10.948 3.203 13.221 1.00 96.88 92 LEU A O 1
ATOM 753 N N . ALA A 1 93 ? -10.673 2.292 15.250 1.00 96.38 93 ALA A N 1
ATOM 754 C CA . ALA A 1 93 ? -12.086 1.990 15.457 1.00 96.38 93 ALA A CA 1
ATOM 755 C C . ALA A 1 93 ? -12.959 3.249 15.583 1.00 96.38 93 ALA A C 1
ATOM 757 O O . ALA A 1 93 ? -14.1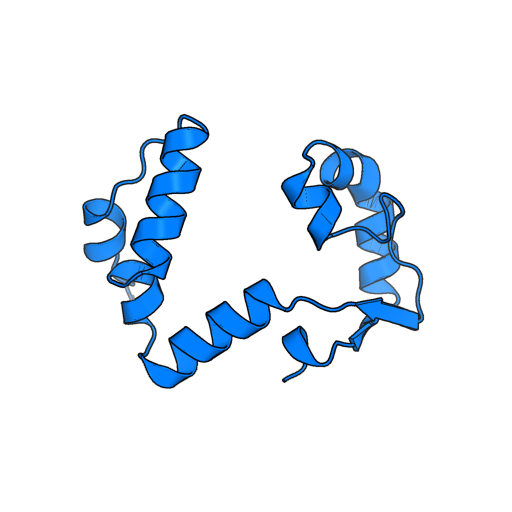41 3.197 15.226 1.00 96.38 93 ALA A O 1
ATOM 758 N N . ASN A 1 94 ? -12.372 4.342 16.077 1.00 95.62 94 ASN A N 1
ATOM 759 C CA . ASN A 1 94 ? -13.015 5.643 16.252 1.00 95.62 94 ASN A CA 1
ATOM 760 C C . ASN A 1 94 ? -12.848 6.571 15.037 1.00 95.62 94 ASN A C 1
ATOM 762 O O . ASN A 1 94 ? -13.359 7.690 15.059 1.00 95.62 94 ASN A O 1
ATOM 766 N N . TYR A 1 95 ? -12.150 6.137 13.982 1.00 94.00 95 TYR A N 1
ATOM 767 C CA . TYR A 1 95 ? -12.058 6.906 12.746 1.00 94.00 95 TYR A CA 1
ATOM 768 C C . TYR A 1 95 ? -13.423 6.973 12.051 1.00 94.00 95 TYR A C 1
ATOM 770 O O . TYR A 1 95 ? -14.027 5.942 11.751 1.00 94.00 95 TYR A O 1
ATOM 778 N N . ASP A 1 96 ? -13.876 8.191 11.754 1.00 89.12 96 ASP A N 1
ATOM 779 C CA . ASP A 1 96 ? -15.111 8.449 11.020 1.00 89.12 96 ASP A CA 1
ATOM 780 C C . ASP A 1 96 ? -14.924 9.582 10.005 1.00 89.12 96 ASP A C 1
ATOM 782 O O . ASP A 1 96 ? -14.174 10.541 10.230 1.00 89.12 96 ASP A O 1
ATOM 786 N N . ILE A 1 97 ? -15.601 9.466 8.865 1.00 89.69 97 ILE A N 1
ATOM 787 C CA . ILE A 1 97 ? -15.477 10.417 7.762 1.00 89.69 97 ILE A CA 1
ATOM 788 C C . ILE A 1 97 ? -16.413 11.594 8.024 1.00 89.69 97 ILE A C 1
ATOM 790 O O . ILE A 1 97 ? -17.632 11.457 8.025 1.00 89.69 97 ILE A O 1
ATOM 794 N N . GLN A 1 98 ? -15.842 12.787 8.171 1.00 90.50 98 GLN A N 1
ATOM 795 C CA . GLN A 1 98 ? -16.618 14.020 8.279 1.00 90.50 98 GLN A CA 1
ATOM 796 C C . GLN A 1 98 ? -17.032 14.492 6.879 1.00 90.50 98 GLN A C 1
ATOM 798 O O . GLN A 1 98 ? -16.217 15.055 6.144 1.00 90.50 98 GLN A O 1
ATOM 803 N N . ILE A 1 99 ? -18.291 14.263 6.506 1.00 86.44 99 ILE A N 1
ATOM 804 C CA . ILE A 1 99 ? -18.879 14.825 5.284 1.00 86.44 99 ILE A CA 1
ATOM 805 C C . ILE A 1 99 ? -19.433 16.209 5.632 1.00 86.44 99 ILE A C 1
ATOM 807 O O . ILE A 1 99 ? -20.278 16.333 6.517 1.00 86.44 99 ILE A O 1
ATOM 811 N N . LYS A 1 100 ? -18.910 17.241 4.968 1.00 73.44 100 LYS A N 1
ATOM 812 C CA . LYS A 1 100 ? -19.405 18.618 5.072 1.00 73.44 100 LYS A CA 1
ATOM 813 C C . LYS A 1 100 ? -20.453 18.905 4.011 1.00 73.44 100 LYS A C 1
ATOM 815 O O . LYS A 1 100 ? -20.290 18.373 2.891 1.00 73.44 100 LYS A O 1
#

Foldseek 3Di:
DCQAVWDWDAPVQQVVCQVCLVVQLPDPVSCVQSHDVSHGHDGRDTHHHNVVVVVVVCCVVVNPVCCLQNPVLVVVVVVCVVVVHDDDSVNSNPDDDDDD

Organism: Staphylococcus aureus (NCBI:txid1280)

Sequence (100 aa):
ELAIEGHAANWATEKYSRQQHARLTKYHETAKVFTNENQYWREDDWIVQTELGKTLQILREQGFNAFYKGDIAKQLVNVVKACGGTITLEDLANYDIQIK

pLDDT: mean 95.85, std 3.19, range [73.44, 98.38]

Secondary structure (DSSP, 8-state):
-HHHH-EE--HHHHHHHHHTHHHHTSSHHHHHHHSBTTBPPPTTPEE--HHHHHHHHHHHHH-THHHHHSHHHHHHHHHHHHTT----HHHHHT------